Protein AF-A0A968XUX3-F1 (afdb_monomer_lite)

Foldseek 3Di:
DVVLVVQLVVQQCVQCVNVVDGHDPVSSCVRRVVVVCVFQVVVVVVVVVLCVQQVPDPLSVVLVVVLCPDPLNVVQVVVCVVVVGRDDDDVVSVVVSVVSSVVSSVVSVVPPD

Sequence (113 aa):
AAKSGRMCAEAIVELSAAATRAPLEKEMKKAYLKKWDKTYGATYTVLDILQKVFYTSDAAREAFVEMCDDIDVQKLTFDSYLYKTVVPANPLVQLKITAKTIGSLIRGNALAP

pLDDT: mean 88.76, std 7.36, range [55.31, 97.31]

Secondary structure (DSSP, 8-state):
-HHHHHHHHHHHHHHTTTTTSPPPHHHHIIIIIHHHHHHHHHHHHHHHHHHHHHTSSHHHHHHHHHHHT-HHHHHHHHHHHHHSS-----HHHHHHHHHHHHHHHHHHHHH--

Radius of gyration: 19.61 Å; chains: 1; bounding box: 40×30×54 Å

Structure (mmCIF, N/CA/C/O backbone):
data_AF-A0A968XUX3-F1
#
_entry.id   AF-A0A968XUX3-F1
#
loop_
_atom_site.group_PDB
_atom_site.id
_atom_site.type_symbol
_atom_site.label_atom_id
_atom_site.label_alt_id
_atom_site.label_comp_id
_atom_site.label_asym_id
_atom_site.label_entity_id
_atom_site.label_seq_id
_atom_site.pdbx_PDB_ins_code
_atom_site.Cartn_x
_atom_site.Cartn_y
_atom_site.Cartn_z
_atom_site.occupancy
_atom_site.B_iso_or_equiv
_atom_site.auth_seq_id
_atom_site.auth_comp_id
_atom_site.auth_asym_id
_atom_site.auth_atom_id
_atom_site.pdbx_PDB_model_num
ATOM 1 N N . ALA A 1 1 ? -12.592 1.791 0.215 1.00 80.06 1 ALA A N 1
ATOM 2 C CA . ALA A 1 1 ? -13.809 2.189 0.953 1.00 80.06 1 ALA A CA 1
ATOM 3 C C . ALA A 1 1 ? -14.396 1.039 1.779 1.00 80.06 1 ALA A C 1
ATOM 5 O O . ALA A 1 1 ? -14.266 1.080 2.992 1.00 80.06 1 ALA A O 1
ATOM 6 N N . ALA A 1 2 ? -14.949 -0.022 1.169 1.00 90.94 2 ALA A N 1
ATOM 7 C CA . ALA A 1 2 ? -15.670 -1.080 1.902 1.00 90.94 2 ALA A CA 1
ATOM 8 C C . ALA A 1 2 ? -14.873 -1.767 3.037 1.00 90.94 2 ALA A C 1
ATOM 10 O O . ALA A 1 2 ? -15.403 -1.949 4.130 1.00 90.94 2 ALA A O 1
ATOM 11 N N . LYS A 1 3 ? -13.590 -2.107 2.815 1.00 91.88 3 LYS A N 1
ATOM 12 C CA . LYS A 1 3 ? -12.735 -2.710 3.860 1.00 91.88 3 LYS A CA 1
ATOM 13 C C . LYS A 1 3 ? -12.503 -1.761 5.052 1.00 91.88 3 LYS A C 1
ATOM 15 O O . LYS A 1 3 ? -12.622 -2.191 6.191 1.00 91.88 3 LYS A O 1
ATOM 20 N N . SER A 1 4 ? -12.243 -0.475 4.789 1.00 94.38 4 SER A N 1
ATOM 21 C CA . SER A 1 4 ? -12.079 0.561 5.829 1.00 94.38 4 SER A CA 1
ATOM 22 C C . SER A 1 4 ? -13.359 0.738 6.641 1.00 94.38 4 SER A C 1
ATOM 24 O O . SER A 1 4 ? -13.303 0.703 7.866 1.00 94.38 4 SER A O 1
ATOM 26 N N . GLY A 1 5 ? -14.511 0.849 5.968 1.00 96.44 5 GLY A N 1
ATOM 27 C CA . GLY A 1 5 ? -15.806 0.992 6.635 1.00 96.44 5 GLY A CA 1
ATOM 28 C C . GLY A 1 5 ? -16.102 -0.173 7.579 1.00 96.44 5 GLY A C 1
ATOM 29 O O . GLY A 1 5 ? -16.480 0.054 8.725 1.00 96.44 5 GLY A O 1
ATOM 30 N N . ARG A 1 6 ? -15.840 -1.412 7.137 1.00 95.69 6 ARG A N 1
ATOM 31 C CA . ARG A 1 6 ? -15.979 -2.610 7.977 1.00 95.69 6 ARG A CA 1
ATOM 32 C C . ARG A 1 6 ? -15.075 -2.557 9.212 1.00 95.69 6 ARG A C 1
ATOM 34 O O . ARG A 1 6 ? -15.577 -2.695 10.318 1.00 95.69 6 ARG A O 1
ATOM 41 N N . MET A 1 7 ? -13.777 -2.304 9.035 1.00 96.25 7 MET A N 1
ATOM 42 C CA . MET A 1 7 ? -12.824 -2.239 10.154 1.00 96.25 7 MET A CA 1
ATOM 43 C C . MET A 1 7 ? -13.163 -1.128 11.153 1.00 96.25 7 MET A C 1
ATOM 45 O O . MET A 1 7 ? -12.987 -1.296 12.357 1.00 96.25 7 MET A O 1
ATOM 49 N N . CYS A 1 8 ? -13.642 0.014 10.657 1.00 96.88 8 CYS A N 1
ATOM 50 C CA . CYS A 1 8 ? -14.099 1.113 11.498 1.00 96.88 8 CYS A CA 1
ATOM 51 C C . CYS A 1 8 ? -15.325 0.696 12.324 1.00 96.88 8 CYS A C 1
ATOM 53 O O . CYS A 1 8 ? -15.332 0.881 13.538 1.00 96.88 8 CYS A O 1
ATOM 55 N N . ALA A 1 9 ? -16.324 0.072 11.690 1.00 95.62 9 ALA A N 1
ATOM 56 C CA . ALA A 1 9 ? -17.522 -0.416 12.370 1.00 95.62 9 ALA A CA 1
ATOM 57 C C . ALA A 1 9 ? -17.198 -1.486 13.428 1.00 95.62 9 ALA A C 1
ATOM 59 O O . ALA A 1 9 ? -17.692 -1.397 14.548 1.00 95.62 9 ALA A O 1
ATOM 60 N N . GLU A 1 10 ? -16.325 -2.446 13.110 1.00 95.12 10 GLU A N 1
ATOM 61 C CA . GLU A 1 10 ? -15.847 -3.461 14.060 1.00 95.12 10 GLU A CA 1
ATOM 62 C C . GLU A 1 10 ? -15.182 -2.816 15.287 1.00 95.12 10 GLU A C 1
ATOM 64 O O . GLU A 1 10 ? -15.511 -3.165 16.420 1.00 95.12 10 GLU A O 1
ATOM 69 N N . ALA A 1 11 ? -14.314 -1.818 15.080 1.00 96.06 11 ALA A N 1
ATOM 70 C CA . ALA A 1 11 ? -13.675 -1.088 16.174 1.00 96.06 11 ALA A CA 1
ATOM 71 C C . ALA A 1 11 ? -14.678 -0.281 17.019 1.00 96.06 11 ALA A C 1
ATOM 73 O O . ALA A 1 11 ? -14.534 -0.214 18.238 1.00 96.06 11 ALA A O 1
ATOM 74 N N . ILE A 1 12 ? -15.706 0.315 16.402 1.00 95.69 12 ILE A N 1
ATOM 75 C CA . ILE A 1 12 ? -16.773 1.021 17.130 1.00 95.69 12 ILE A CA 1
ATOM 76 C C . ILE A 1 12 ? -17.561 0.041 18.003 1.00 95.69 12 ILE A C 1
ATOM 78 O O . ILE A 1 12 ? -17.794 0.327 19.176 1.00 95.69 12 ILE A O 1
ATOM 82 N N . VAL A 1 13 ? -17.945 -1.117 17.460 1.00 94.25 13 VAL A N 1
ATOM 83 C CA . VAL A 1 13 ? -18.662 -2.155 18.216 1.00 94.25 13 VAL A CA 1
ATOM 84 C C . VAL A 1 13 ? -17.826 -2.616 19.411 1.00 94.25 13 VAL A C 1
ATOM 86 O O . VAL A 1 13 ? -18.339 -2.630 20.528 1.00 94.25 13 VAL A O 1
ATOM 89 N N . GLU A 1 14 ? -16.536 -2.897 19.200 1.00 92.81 14 GLU A N 1
ATOM 90 C CA . GLU A 1 14 ? -15.593 -3.307 20.251 1.00 92.81 14 GLU A CA 1
ATOM 91 C C . GLU A 1 14 ? -15.473 -2.253 21.369 1.00 92.81 14 GLU A C 1
ATOM 93 O O . GLU A 1 14 ? -15.525 -2.584 22.553 1.00 92.81 14 GLU A O 1
ATOM 98 N N . LEU A 1 15 ? -15.347 -0.972 21.011 1.00 95.56 15 LEU A N 1
ATOM 99 C CA . LEU A 1 15 ? -15.063 0.108 21.964 1.00 95.56 15 LEU A CA 1
ATOM 100 C C . LEU A 1 15 ? -16.305 0.706 22.637 1.00 95.56 15 LEU A C 1
ATOM 102 O O . LEU A 1 15 ? -16.196 1.269 23.726 1.00 95.56 15 LEU A O 1
ATOM 106 N N . SER A 1 16 ? -17.479 0.595 22.013 1.00 93.25 16 SER A N 1
ATOM 107 C CA . SER A 1 16 ? -18.727 1.185 22.524 1.00 93.25 16 SER A CA 1
ATOM 108 C C . SER A 1 16 ? -19.284 0.500 23.778 1.00 93.25 16 SER A C 1
ATOM 110 O O . SER A 1 16 ? -20.255 0.994 24.350 1.00 93.25 16 SER A O 1
ATOM 112 N N . ALA A 1 17 ? -18.687 -0.623 24.204 1.00 85.25 17 ALA A N 1
ATOM 113 C CA . ALA A 1 17 ? -19.106 -1.413 25.363 1.00 85.25 17 ALA A CA 1
ATOM 114 C C . ALA A 1 17 ? -20.622 -1.692 25.350 1.00 85.25 17 ALA A C 1
ATOM 116 O O . ALA A 1 17 ? -21.347 -1.277 26.252 1.00 85.25 17 ALA A O 1
ATOM 117 N N . ALA A 1 18 ? -21.098 -2.353 24.288 1.00 83.19 18 ALA A N 1
ATOM 118 C CA . ALA A 1 18 ? -22.520 -2.612 24.038 1.00 83.19 18 ALA A CA 1
ATOM 119 C C . ALA A 1 18 ? -23.374 -1.329 23.951 1.00 83.19 18 ALA A C 1
ATOM 121 O O . ALA A 1 18 ? -24.444 -1.241 24.546 1.00 83.19 18 ALA A O 1
ATOM 122 N N . ALA A 1 19 ? -22.894 -0.334 23.195 1.00 85.25 19 ALA A N 1
ATOM 123 C CA . ALA A 1 19 ? -23.567 0.951 22.972 1.00 85.25 19 ALA A CA 1
ATOM 124 C C . ALA A 1 19 ? -23.791 1.814 24.233 1.00 85.25 19 ALA A C 1
ATOM 126 O O . ALA A 1 19 ? -24.621 2.720 24.226 1.00 85.25 19 ALA A O 1
ATOM 127 N N . THR A 1 20 ? -23.028 1.585 25.303 1.00 91.88 20 THR A N 1
ATOM 128 C CA . THR A 1 20 ? -23.128 2.371 26.546 1.00 91.88 20 THR A CA 1
ATOM 129 C C . THR A 1 20 ? -22.363 3.693 26.483 1.00 91.88 20 THR A C 1
ATOM 131 O O . THR A 1 20 ? -22.655 4.611 27.248 1.00 91.88 20 THR A O 1
ATOM 134 N N . ARG A 1 21 ? -21.393 3.823 25.567 1.00 94.44 21 ARG A N 1
ATOM 135 C CA . ARG A 1 21 ? -20.650 5.071 25.341 1.00 94.44 21 ARG A CA 1
ATOM 136 C C . ARG A 1 21 ? -20.133 5.203 23.912 1.00 94.44 21 ARG A C 1
ATOM 138 O O . ARG A 1 21 ? -19.957 4.217 23.199 1.00 94.44 21 ARG A O 1
ATOM 145 N N . ALA A 1 22 ? -19.787 6.431 23.533 1.00 93.25 22 ALA A N 1
ATOM 146 C CA . ALA A 1 22 ? -19.022 6.689 22.320 1.00 93.25 22 ALA A CA 1
ATOM 147 C C . ALA A 1 22 ? -17.524 6.340 22.516 1.00 93.25 22 ALA A C 1
ATOM 149 O O . ALA A 1 22 ? -16.965 6.608 23.590 1.00 93.25 22 ALA A O 1
ATOM 150 N N . PRO A 1 23 ? -16.851 5.768 21.500 1.00 95.38 23 PRO A N 1
ATOM 151 C CA . PRO A 1 23 ? -15.399 5.603 21.502 1.00 95.38 23 PRO A CA 1
ATOM 152 C C . PRO A 1 23 ? -14.666 6.950 21.515 1.00 95.38 23 PRO A C 1
ATOM 154 O O . PRO A 1 23 ? -15.057 7.884 20.816 1.00 95.38 23 PRO A O 1
ATOM 157 N N . LEU A 1 24 ? -13.562 7.042 22.257 1.00 95.69 24 LEU A N 1
ATOM 158 C CA . LEU A 1 24 ? -12.695 8.219 22.234 1.00 95.69 24 LEU A CA 1
ATOM 159 C C . LEU A 1 24 ? -11.765 8.185 21.015 1.00 95.69 24 LEU A C 1
ATOM 161 O O . LEU A 1 24 ? -11.341 7.123 20.555 1.00 95.69 24 LEU A O 1
ATOM 165 N N . GLU A 1 25 ? -11.343 9.359 20.542 1.00 95.94 25 GLU A N 1
ATOM 166 C CA . GLU A 1 25 ? -10.436 9.484 19.391 1.00 95.94 25 GLU A CA 1
ATOM 167 C C . GLU A 1 25 ? -9.143 8.667 19.567 1.00 95.94 25 GLU A C 1
ATOM 169 O O . GLU A 1 25 ? -8.712 7.957 18.656 1.00 95.94 25 GLU A O 1
ATOM 174 N N . LYS A 1 26 ? -8.535 8.716 20.761 1.00 97.12 26 LYS A N 1
ATOM 175 C CA . LYS A 1 26 ? -7.309 7.963 21.077 1.00 97.12 26 LYS A CA 1
ATOM 176 C C . LYS A 1 26 ? -7.515 6.448 20.962 1.00 97.12 26 LYS A C 1
ATOM 178 O O . LYS A 1 26 ? -6.607 5.738 20.528 1.00 97.12 26 LYS A O 1
ATOM 183 N N . GLU A 1 27 ? -8.694 5.956 21.334 1.00 96.25 27 GLU A N 1
ATOM 184 C CA . GLU A 1 27 ? -9.046 4.540 21.224 1.00 96.25 27 GLU A CA 1
ATOM 185 C C . GLU A 1 27 ? -9.235 4.151 19.756 1.00 96.25 27 GLU A C 1
ATOM 187 O O . GLU A 1 27 ? -8.636 3.174 19.308 1.00 96.25 27 GLU A O 1
ATOM 192 N N . MET A 1 28 ? -9.948 4.970 18.976 1.00 97.31 28 MET A N 1
ATOM 193 C CA . MET A 1 28 ? -10.142 4.761 17.536 1.00 97.31 28 MET A CA 1
ATOM 194 C C . MET A 1 28 ? -8.823 4.783 16.756 1.00 97.31 28 MET A C 1
ATOM 196 O O . MET A 1 28 ? -8.593 3.930 15.896 1.00 97.31 28 MET A O 1
ATOM 200 N N . LYS A 1 29 ? -7.903 5.695 17.096 1.00 97.31 29 LYS A N 1
ATOM 201 C CA . LYS A 1 29 ? -6.548 5.729 16.520 1.00 97.31 29 LYS A CA 1
ATOM 202 C C . LYS A 1 29 ? -5.807 4.404 16.728 1.00 97.31 29 LYS A C 1
ATOM 204 O O . LYS A 1 29 ? -5.129 3.924 15.823 1.00 97.31 29 LYS A O 1
ATOM 209 N N . LYS A 1 30 ? -5.955 3.780 17.899 1.00 95.88 30 LYS A N 1
ATOM 210 C CA . LYS A 1 30 ? -5.285 2.516 18.238 1.00 95.88 30 LYS A CA 1
ATOM 211 C C . LYS A 1 30 ? -5.998 1.286 17.665 1.00 95.88 30 LYS A C 1
ATOM 213 O O . LYS A 1 30 ? -5.324 0.383 17.174 1.00 95.88 30 LYS A O 1
ATOM 218 N N . ALA A 1 31 ? -7.324 1.229 17.762 1.00 95.00 31 ALA A N 1
ATOM 219 C CA . ALA A 1 31 ? -8.120 0.056 17.406 1.00 95.00 31 ALA A CA 1
ATOM 220 C C . ALA A 1 31 ? -8.412 -0.034 15.903 1.00 95.00 31 ALA A C 1
ATOM 222 O O . ALA A 1 31 ? -8.402 -1.135 15.356 1.00 95.00 31 ALA A O 1
ATOM 223 N N . TYR A 1 32 ? -8.613 1.108 15.238 1.00 97.12 32 TYR A N 1
ATOM 224 C CA . TYR A 1 32 ? -8.904 1.190 13.809 1.00 97.12 32 TYR A CA 1
ATOM 225 C C . TYR A 1 32 ? -7.697 1.687 13.003 1.00 97.12 32 TYR A C 1
ATOM 227 O O . TYR A 1 32 ? -7.127 0.897 12.250 1.00 97.12 32 TYR A O 1
ATOM 235 N N . LEU A 1 33 ? -7.266 2.947 13.172 1.00 96.62 33 LEU A N 1
ATOM 236 C CA . LEU A 1 33 ? -6.275 3.554 12.262 1.00 96.62 33 LEU A CA 1
ATOM 237 C C . LEU A 1 33 ? -4.932 2.819 12.275 1.00 96.62 33 LEU A C 1
ATOM 239 O O . LEU A 1 33 ? -4.417 2.480 11.220 1.00 96.62 33 LEU A O 1
ATOM 243 N N . LYS A 1 34 ? -4.411 2.442 13.448 1.00 96.19 34 LYS A N 1
ATOM 244 C CA . LYS A 1 34 ? -3.162 1.669 13.529 1.00 96.19 34 LYS A CA 1
ATOM 245 C C . LYS A 1 34 ? -3.246 0.325 12.793 1.00 96.19 34 LYS A C 1
ATOM 247 O O . LYS A 1 34 ? -2.267 -0.093 12.178 1.00 96.19 34 LYS A O 1
ATOM 252 N N . LYS A 1 35 ? -4.385 -0.375 12.873 1.00 95.12 35 LYS A N 1
ATOM 253 C CA . LYS A 1 35 ? -4.591 -1.639 12.143 1.00 95.12 35 LYS A CA 1
ATOM 254 C C . LYS A 1 35 ? -4.710 -1.365 10.641 1.00 95.12 35 LYS A C 1
ATOM 256 O O . LYS A 1 35 ? -4.083 -2.062 9.854 1.00 95.12 35 LYS A O 1
ATOM 261 N N . TRP A 1 36 ? -5.459 -0.329 10.265 1.00 95.19 36 TRP A N 1
ATOM 262 C CA . TRP A 1 36 ? -5.615 0.115 8.882 1.00 95.19 36 TRP A CA 1
ATOM 263 C C . TRP A 1 36 ? -4.270 0.450 8.232 1.00 95.19 36 TRP A C 1
ATOM 265 O O . TRP A 1 36 ? -3.933 -0.135 7.206 1.00 95.19 36 TRP A O 1
ATOM 275 N N . ASP A 1 37 ? -3.469 1.308 8.860 1.00 94.69 37 ASP A N 1
ATOM 276 C CA . ASP A 1 37 ? -2.171 1.739 8.339 1.00 94.69 37 ASP A CA 1
ATOM 277 C C . ASP A 1 37 ? -1.190 0.571 8.249 1.00 94.69 37 ASP A C 1
ATOM 279 O O . ASP A 1 37 ? -0.474 0.437 7.258 1.00 94.69 37 ASP A O 1
ATOM 283 N N . LYS A 1 38 ? -1.202 -0.339 9.233 1.00 93.06 38 LYS A N 1
ATOM 284 C CA . LYS A 1 38 ? -0.38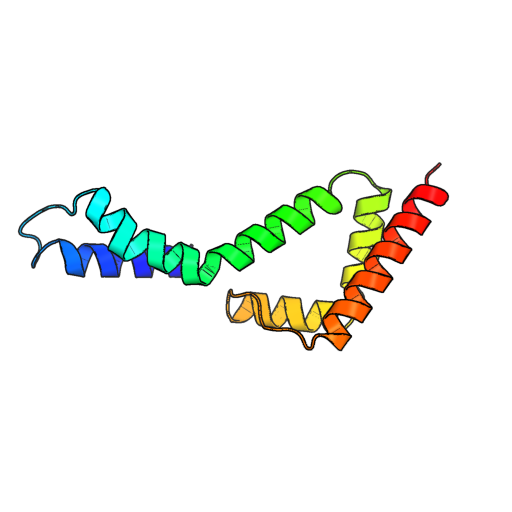2 -1.556 9.184 1.00 93.06 38 LYS A CA 1
ATOM 285 C C . LYS A 1 38 ? -0.740 -2.444 7.987 1.00 93.06 38 LYS A C 1
ATOM 287 O O . LYS A 1 38 ? 0.153 -3.048 7.403 1.00 93.06 38 LYS A O 1
ATOM 292 N N . THR A 1 39 ? -2.021 -2.560 7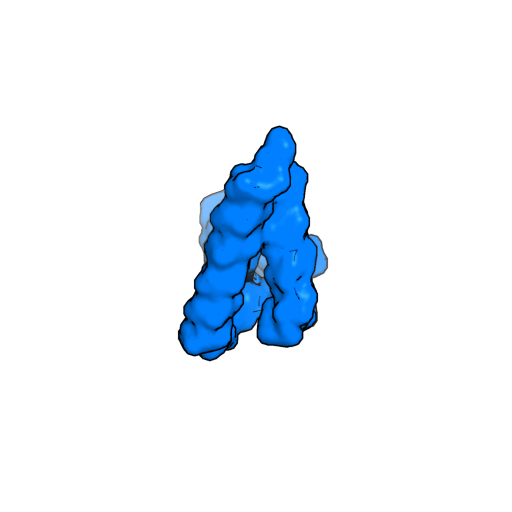.644 1.00 91.44 39 THR A N 1
ATOM 293 C CA . THR A 1 39 ? -2.477 -3.442 6.560 1.00 91.44 39 THR A CA 1
ATOM 294 C C . THR A 1 39 ? -2.381 -2.785 5.182 1.00 91.44 39 THR A C 1
ATOM 296 O O . THR A 1 39 ? -2.002 -3.444 4.218 1.00 91.44 39 THR A O 1
ATOM 299 N N . TYR A 1 40 ? -2.719 -1.499 5.070 1.00 92.06 40 TYR A N 1
ATOM 300 C CA . TYR A 1 40 ? -2.914 -0.826 3.782 1.00 92.06 40 TYR A CA 1
ATOM 301 C C . TYR A 1 40 ? -1.965 0.344 3.535 1.00 92.06 40 TYR A C 1
ATOM 303 O O . TYR A 1 40 ? -1.867 0.785 2.391 1.00 92.06 40 TYR A O 1
ATOM 311 N N . GLY A 1 41 ? -1.242 0.828 4.550 1.00 91.31 41 GLY A N 1
ATOM 312 C CA . GLY A 1 41 ? -0.364 1.996 4.439 1.00 91.31 41 GLY A CA 1
ATOM 313 C C . GLY A 1 41 ? 0.643 1.862 3.299 1.00 91.31 41 GLY A C 1
ATOM 314 O O . GLY A 1 41 ? 0.725 2.747 2.455 1.00 91.31 41 GLY A O 1
ATOM 315 N N . ALA A 1 42 ? 1.295 0.701 3.181 1.00 90.69 42 ALA A N 1
ATOM 316 C CA . ALA A 1 42 ? 2.224 0.420 2.085 1.00 90.69 42 ALA A CA 1
ATOM 317 C C . ALA A 1 42 ? 1.576 0.544 0.693 1.00 90.69 42 ALA A C 1
ATOM 319 O O . ALA A 1 42 ? 2.202 1.046 -0.234 1.00 90.69 42 ALA A O 1
ATOM 320 N N . THR A 1 43 ? 0.308 0.144 0.549 1.00 89.00 43 THR A N 1
ATOM 321 C CA . THR A 1 43 ? -0.422 0.256 -0.726 1.00 89.00 43 THR A CA 1
ATOM 322 C C . THR A 1 43 ? -0.587 1.718 -1.121 1.00 89.00 43 THR A C 1
ATOM 324 O O . THR A 1 43 ? -0.304 2.085 -2.257 1.00 89.00 43 THR A O 1
ATOM 327 N N . TYR A 1 44 ? -0.988 2.572 -0.177 1.00 90.12 44 TYR A N 1
ATOM 328 C CA . TYR A 1 44 ? -1.139 4.003 -0.437 1.00 90.12 44 TYR A CA 1
ATOM 329 C C . TYR A 1 44 ? 0.203 4.704 -0.661 1.00 90.12 44 TYR A C 1
ATOM 331 O O . TYR A 1 44 ? 0.288 5.557 -1.538 1.00 90.12 44 TYR A O 1
ATOM 339 N N . THR A 1 45 ? 1.259 4.310 0.055 1.00 91.19 45 THR A N 1
ATOM 340 C CA . THR A 1 45 ? 2.615 4.824 -0.186 1.00 91.19 45 THR A CA 1
ATOM 341 C C . THR A 1 45 ? 3.099 4.499 -1.598 1.00 91.19 45 THR A C 1
ATOM 343 O O . THR A 1 45 ? 3.637 5.374 -2.267 1.00 91.19 45 THR A O 1
ATOM 346 N N . VAL A 1 46 ? 2.880 3.273 -2.085 1.00 88.19 46 VAL A N 1
ATOM 347 C CA . VAL A 1 46 ? 3.240 2.903 -3.463 1.00 88.19 46 VAL A CA 1
ATOM 348 C C . VAL A 1 46 ? 2.475 3.753 -4.477 1.00 88.19 46 VAL A C 1
ATOM 350 O O . VAL A 1 46 ? 3.088 4.286 -5.395 1.00 88.19 46 VAL A O 1
ATOM 353 N N . LEU A 1 47 ? 1.161 3.928 -4.305 1.00 90.56 47 LEU A N 1
ATOM 354 C CA . LEU A 1 47 ? 0.357 4.758 -5.210 1.00 90.56 47 LEU A CA 1
ATOM 355 C C . LEU A 1 47 ? 0.831 6.219 -5.237 1.00 90.56 47 LEU A C 1
ATOM 357 O O . LEU A 1 47 ? 0.914 6.807 -6.311 1.00 90.56 47 LEU A O 1
ATOM 361 N N . ASP A 1 48 ? 1.184 6.782 -4.081 1.00 93.06 48 ASP A N 1
ATOM 362 C CA .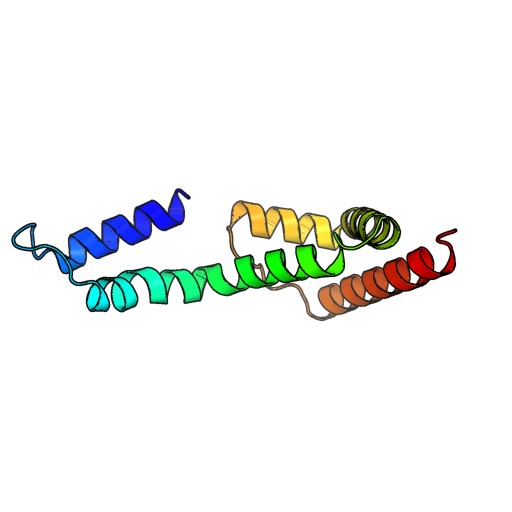 ASP A 1 48 ? 1.729 8.140 -3.975 1.00 93.06 48 ASP A CA 1
ATOM 363 C C . ASP A 1 48 ? 3.088 8.271 -4.688 1.00 93.06 48 ASP A C 1
ATOM 365 O O . ASP A 1 48 ? 3.317 9.232 -5.422 1.00 93.06 48 ASP A O 1
ATOM 369 N N . ILE A 1 49 ? 3.972 7.275 -4.556 1.00 91.19 49 ILE A N 1
ATOM 370 C CA . ILE A 1 49 ? 5.247 7.238 -5.291 1.00 91.19 49 ILE A CA 1
ATOM 371 C C . ILE A 1 49 ? 5.000 7.173 -6.801 1.00 91.19 49 ILE A C 1
ATOM 373 O O . ILE A 1 49 ? 5.594 7.953 -7.544 1.00 91.19 49 ILE A O 1
ATOM 377 N N . LEU A 1 50 ? 4.113 6.283 -7.260 1.00 90.88 50 LEU A N 1
ATOM 378 C CA . LEU A 1 50 ? 3.771 6.175 -8.681 1.00 90.88 50 LEU A CA 1
ATOM 379 C C . LEU A 1 50 ? 3.252 7.511 -9.222 1.00 90.88 50 LEU A C 1
ATOM 381 O O . LEU A 1 50 ? 3.679 7.944 -10.289 1.00 90.88 50 LEU A O 1
ATOM 385 N N . GLN A 1 51 ? 2.391 8.198 -8.466 1.00 92.56 51 GLN A N 1
ATOM 386 C CA . GLN A 1 51 ? 1.901 9.522 -8.842 1.00 92.56 51 GLN A CA 1
ATOM 387 C C . GLN A 1 51 ? 3.035 10.545 -8.958 1.00 92.56 51 GLN A C 1
ATOM 389 O O . GLN A 1 51 ? 3.165 11.207 -9.986 1.00 92.56 51 GLN A O 1
ATOM 394 N N . LYS A 1 52 ? 3.891 10.636 -7.937 1.00 92.94 52 LYS A N 1
ATOM 395 C CA . LYS A 1 52 ? 5.010 11.589 -7.895 1.00 92.94 52 LYS A CA 1
ATOM 396 C C . LYS A 1 52 ? 6.069 11.349 -8.963 1.00 92.94 52 LYS A C 1
ATOM 398 O O . LYS A 1 52 ? 6.732 12.299 -9.355 1.00 92.94 52 LYS A O 1
ATOM 403 N N . VAL A 1 53 ? 6.257 10.110 -9.408 1.00 88.06 53 VAL A N 1
ATOM 404 C CA . VAL A 1 53 ? 7.225 9.787 -10.463 1.00 88.06 53 VAL A CA 1
ATOM 405 C C . VAL A 1 53 ? 6.608 10.029 -11.835 1.00 88.06 53 VAL A C 1
ATOM 407 O O . VAL A 1 53 ? 7.152 10.788 -12.633 1.00 88.06 53 VAL A O 1
ATOM 410 N N . PHE A 1 54 ? 5.459 9.413 -12.106 1.00 92.56 54 PHE A N 1
ATOM 411 C CA . PHE A 1 54 ? 4.969 9.255 -13.471 1.00 92.56 54 PHE A CA 1
ATOM 412 C C . PHE A 1 54 ? 4.019 10.353 -13.953 1.00 92.56 54 PHE A C 1
ATOM 414 O O . PHE A 1 54 ? 3.843 10.511 -15.155 1.00 92.56 54 PHE A O 1
ATOM 421 N N . TYR A 1 55 ? 3.420 11.146 -13.059 1.00 92.56 55 TYR A N 1
ATOM 422 C CA . TYR A 1 55 ? 2.466 12.196 -13.450 1.00 92.56 55 TYR A CA 1
ATOM 423 C C . TYR A 1 55 ? 3.098 13.593 -13.561 1.00 92.56 55 TYR A C 1
ATOM 425 O O . TYR A 1 55 ? 2.378 14.592 -13.577 1.00 92.56 55 TYR A O 1
ATOM 433 N N . THR A 1 56 ? 4.427 13.669 -13.669 1.00 92.38 56 THR A N 1
ATOM 434 C CA . THR A 1 56 ? 5.205 14.921 -13.662 1.00 92.38 56 THR A CA 1
ATOM 435 C C . THR A 1 56 ? 5.434 15.533 -15.045 1.00 92.38 56 THR A C 1
ATOM 437 O O . THR A 1 56 ? 5.511 16.753 -15.156 1.00 92.38 56 THR A O 1
ATOM 440 N N . SER A 1 57 ? 5.512 14.719 -16.097 1.00 92.00 57 SER A N 1
ATOM 441 C CA . SER A 1 57 ? 5.712 15.148 -17.487 1.00 92.00 57 SER A CA 1
ATOM 442 C C . SER A 1 57 ? 5.121 14.125 -18.458 1.00 92.00 57 SER A C 1
ATOM 444 O O . SER A 1 57 ? 4.803 13.004 -18.058 1.00 92.00 57 SER A O 1
ATOM 446 N N . ASP A 1 58 ? 4.994 14.479 -19.738 1.00 93.19 58 ASP A N 1
ATOM 447 C CA . ASP A 1 58 ? 4.516 13.536 -20.758 1.00 93.19 58 ASP A CA 1
ATOM 448 C C . ASP A 1 58 ? 5.497 12.376 -20.960 1.00 93.19 58 ASP A C 1
ATOM 450 O O . ASP A 1 58 ? 5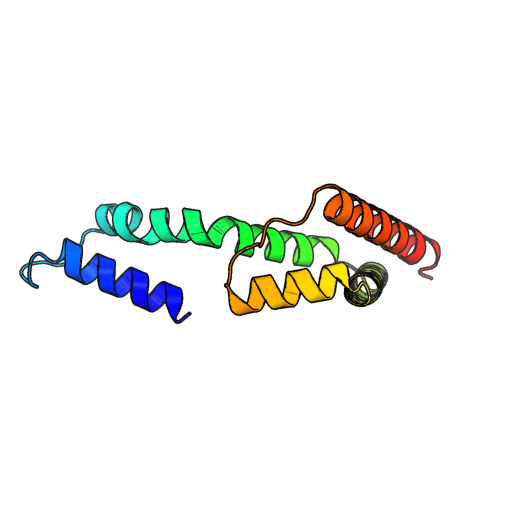.079 11.224 -20.989 1.00 93.19 58 ASP A O 1
ATOM 454 N N . ALA A 1 59 ? 6.808 12.642 -20.942 1.00 89.94 59 ALA A N 1
ATOM 455 C CA . ALA A 1 59 ? 7.833 11.596 -20.958 1.00 89.94 59 ALA A CA 1
ATOM 456 C C . ALA A 1 59 ? 7.683 10.600 -19.794 1.00 89.94 59 ALA A C 1
ATOM 458 O O . ALA A 1 59 ? 7.836 9.391 -19.977 1.00 89.94 59 ALA A O 1
ATOM 459 N N . ALA A 1 60 ? 7.353 11.092 -18.595 1.00 89.69 60 ALA A N 1
ATOM 460 C CA . ALA A 1 60 ? 7.108 10.234 -17.444 1.00 89.69 60 ALA A CA 1
ATOM 461 C C . ALA A 1 60 ? 5.810 9.421 -17.604 1.00 89.69 60 ALA A C 1
ATOM 463 O O . ALA A 1 60 ? 5.781 8.241 -17.257 1.00 89.69 60 ALA A O 1
ATOM 464 N N . ARG A 1 61 ? 4.758 10.001 -18.189 1.00 94.06 61 ARG A N 1
ATOM 465 C CA . ARG A 1 61 ? 3.503 9.284 -18.472 1.00 94.06 61 ARG A CA 1
ATOM 466 C C . ARG A 1 61 ? 3.694 8.184 -19.515 1.00 94.06 61 ARG A C 1
ATOM 468 O O . ARG A 1 61 ? 3.193 7.084 -19.312 1.00 94.06 61 ARG A O 1
ATOM 475 N N . GLU A 1 62 ? 4.471 8.424 -20.564 1.00 91.56 62 GLU A N 1
ATOM 476 C CA . GLU A 1 62 ? 4.798 7.390 -21.557 1.00 91.56 62 GLU A CA 1
ATOM 477 C C . GLU A 1 62 ? 5.636 6.257 -20.945 1.00 91.56 62 GLU A C 1
ATOM 479 O O . GLU A 1 62 ? 5.366 5.078 -21.177 1.00 91.56 62 GLU A O 1
ATOM 484 N N . ALA A 1 63 ? 6.588 6.580 -20.061 1.00 90.06 63 ALA A N 1
ATOM 485 C CA . ALA A 1 63 ? 7.330 5.564 -19.311 1.00 90.06 63 ALA A CA 1
ATOM 486 C C . ALA A 1 63 ? 6.423 4.720 -18.392 1.00 90.06 63 ALA A C 1
ATOM 488 O O . ALA A 1 63 ? 6.693 3.539 -18.167 1.00 90.06 63 ALA A O 1
ATOM 489 N N . PHE A 1 64 ? 5.340 5.302 -17.868 1.00 92.50 64 PHE A N 1
ATOM 490 C CA . PHE A 1 64 ? 4.331 4.562 -17.112 1.00 92.50 64 PHE A CA 1
ATOM 491 C C . PHE A 1 64 ? 3.548 3.592 -17.995 1.00 92.50 64 PHE A C 1
ATOM 493 O O . PHE A 1 64 ? 3.355 2.443 -17.602 1.00 92.50 64 PHE A O 1
ATOM 500 N N . VAL A 1 65 ? 3.147 4.022 -19.195 1.00 92.56 65 VAL A N 1
ATOM 501 C CA . VAL A 1 65 ? 2.468 3.157 -20.172 1.00 92.56 65 VAL A CA 1
ATOM 502 C C . VAL A 1 65 ? 3.362 1.976 -20.559 1.00 92.56 65 VAL A C 1
ATOM 504 O O . VAL A 1 65 ? 2.905 0.836 -20.514 1.00 92.56 65 VAL A O 1
ATOM 507 N N . GLU A 1 66 ? 4.648 2.217 -20.841 1.00 91.31 66 GLU A N 1
ATOM 508 C CA . GLU A 1 66 ? 5.615 1.151 -21.150 1.00 91.31 66 GLU A CA 1
ATOM 509 C C . GLU A 1 66 ? 5.781 0.171 -19.976 1.00 91.31 66 GLU A C 1
ATOM 511 O O . GLU A 1 66 ? 5.822 -1.043 -20.171 1.00 91.31 66 GLU A O 1
ATOM 516 N N . MET A 1 67 ? 5.817 0.669 -18.735 1.00 90.94 67 MET A N 1
ATOM 517 C CA . MET A 1 67 ? 5.855 -0.186 -17.545 1.00 90.94 67 MET A CA 1
ATOM 518 C C . MET A 1 67 ? 4.590 -1.054 -17.421 1.00 90.94 67 MET A C 1
ATOM 520 O O . MET A 1 67 ? 4.689 -2.222 -17.048 1.00 90.94 67 MET A O 1
ATOM 524 N N . CYS A 1 68 ? 3.409 -0.512 -17.727 1.00 92.19 68 CYS A N 1
ATOM 525 C CA . CYS A 1 68 ? 2.142 -1.246 -17.671 1.00 92.19 68 CYS A CA 1
ATOM 526 C C . CYS A 1 68 ? 2.028 -2.377 -18.710 1.00 92.19 68 CYS A C 1
ATOM 528 O O . CYS A 1 68 ? 1.221 -3.290 -18.520 1.00 92.19 68 CYS A O 1
ATOM 530 N N . ASP A 1 69 ? 2.834 -2.355 -19.773 1.00 92.50 69 ASP A N 1
ATOM 531 C CA . ASP A 1 69 ? 2.886 -3.431 -20.770 1.00 92.50 69 ASP A CA 1
ATOM 532 C C . ASP A 1 69 ? 3.663 -4.673 -20.275 1.00 92.50 69 ASP A C 1
ATOM 534 O O . ASP A 1 69 ? 3.547 -5.765 -20.830 1.00 92.50 69 ASP A O 1
ATOM 538 N N . ASP A 1 70 ? 4.424 -4.567 -19.177 1.00 91.94 70 ASP A N 1
ATOM 539 C CA . ASP A 1 70 ? 5.137 -5.715 -18.613 1.00 91.94 70 ASP A CA 1
ATOM 540 C C . ASP A 1 70 ? 4.173 -6.696 -17.908 1.00 91.94 70 ASP A C 1
ATOM 542 O O . ASP A 1 70 ? 3.450 -6.346 -16.973 1.00 91.94 70 ASP A O 1
ATOM 546 N N . ILE A 1 71 ? 4.195 -7.968 -18.321 1.00 91.06 71 ILE A N 1
ATOM 547 C CA . ILE A 1 71 ? 3.326 -9.026 -17.775 1.00 91.06 71 ILE A CA 1
ATOM 548 C C . ILE A 1 71 ? 3.481 -9.229 -16.261 1.00 91.06 71 ILE A C 1
ATOM 550 O O . ILE A 1 71 ? 2.524 -9.611 -15.585 1.00 91.06 71 ILE A O 1
ATOM 554 N N . ASP A 1 72 ? 4.673 -8.988 -15.712 1.00 90.06 72 ASP A N 1
ATOM 555 C CA . ASP A 1 72 ? 4.913 -9.102 -14.279 1.00 90.06 72 ASP A CA 1
ATOM 556 C C . ASP A 1 72 ? 4.253 -7.931 -13.535 1.00 90.06 72 ASP A C 1
ATOM 558 O O . ASP A 1 72 ? 3.651 -8.134 -12.478 1.00 90.06 72 ASP A O 1
ATOM 562 N N . VAL A 1 73 ? 4.276 -6.727 -14.121 1.00 90.00 73 VAL A N 1
ATOM 563 C CA . VAL A 1 73 ? 3.540 -5.558 -13.609 1.00 90.00 73 VAL A CA 1
ATOM 564 C C . VAL A 1 73 ? 2.041 -5.826 -13.645 1.00 90.00 73 VAL A C 1
ATOM 566 O O . VAL A 1 73 ? 1.377 -5.647 -12.629 1.00 90.00 73 VAL A O 1
ATOM 569 N N . GLN A 1 74 ? 1.512 -6.332 -14.761 1.00 92.25 74 GLN A N 1
ATOM 570 C CA . GLN A 1 74 ? 0.086 -6.649 -14.894 1.00 92.25 74 GLN A CA 1
ATOM 571 C C . GLN A 1 74 ? -0.376 -7.644 -13.825 1.00 92.25 74 GLN A C 1
ATOM 573 O O . GLN A 1 74 ? -1.374 -7.396 -13.147 1.00 92.25 74 GLN A O 1
ATOM 578 N N . LYS A 1 75 ? 0.372 -8.736 -13.610 1.00 90.81 75 LYS A N 1
ATOM 579 C CA . LYS A 1 75 ? 0.080 -9.716 -12.549 1.00 90.81 75 LYS A CA 1
ATOM 580 C C . LYS A 1 75 ? 0.068 -9.068 -11.168 1.00 90.81 75 LYS A C 1
ATOM 582 O O . LYS A 1 75 ? -0.917 -9.201 -10.447 1.00 90.81 75 LYS A O 1
ATOM 587 N N . LEU A 1 76 ? 1.113 -8.308 -10.827 1.00 88.94 76 LEU A N 1
ATOM 588 C CA . LEU A 1 76 ? 1.194 -7.609 -9.542 1.00 88.94 76 LEU A CA 1
ATOM 589 C C . LEU A 1 76 ? 0.046 -6.615 -9.355 1.00 88.94 76 LEU A C 1
ATOM 591 O O . LEU A 1 76 ? -0.490 -6.501 -8.251 1.00 88.94 76 LEU A O 1
ATOM 595 N N . THR A 1 77 ? -0.362 -5.914 -10.414 1.00 89.75 77 THR A N 1
ATOM 596 C CA . THR A 1 77 ? -1.510 -5.005 -10.395 1.00 89.75 77 THR A CA 1
ATOM 597 C C . THR A 1 77 ? -2.810 -5.759 -10.143 1.00 89.75 77 THR A C 1
ATOM 599 O O . THR A 1 77 ? -3.576 -5.343 -9.272 1.00 89.75 77 THR A O 1
ATOM 602 N N . PHE A 1 78 ? -3.063 -6.864 -10.849 1.00 91.12 78 PHE A N 1
ATOM 603 C CA . PHE A 1 78 ? -4.267 -7.674 -10.647 1.00 91.12 78 PHE A CA 1
ATOM 604 C C . PHE A 1 78 ? -4.318 -8.280 -9.244 1.00 91.12 78 PHE A C 1
ATOM 606 O O . PHE A 1 78 ? -5.333 -8.138 -8.559 1.00 91.12 78 PHE A O 1
ATOM 613 N N . ASP A 1 79 ? -3.220 -8.862 -8.772 1.00 89.94 79 ASP A N 1
ATOM 614 C CA . ASP A 1 79 ? -3.136 -9.430 -7.427 1.00 89.94 79 ASP A CA 1
ATOM 615 C C . ASP A 1 79 ? -3.349 -8.344 -6.363 1.00 89.94 79 ASP A C 1
ATOM 617 O O . ASP A 1 79 ? -4.190 -8.477 -5.467 1.00 89.94 79 ASP A O 1
ATOM 621 N N . SER A 1 80 ? -2.671 -7.203 -6.507 1.00 88.19 80 SER A N 1
ATOM 622 C CA . SER A 1 80 ? -2.840 -6.069 -5.594 1.00 88.19 80 SER A CA 1
ATOM 623 C C . SER A 1 80 ? -4.258 -5.499 -5.646 1.00 88.19 80 SER A C 1
ATOM 625 O O . SER A 1 80 ? -4.797 -5.074 -4.622 1.00 88.19 80 SER A O 1
ATOM 627 N N . TYR A 1 81 ? -4.914 -5.524 -6.808 1.00 87.12 81 TYR A N 1
ATOM 628 C CA . TYR A 1 81 ? -6.304 -5.110 -6.951 1.00 87.12 81 TYR A CA 1
ATOM 629 C C . TYR A 1 81 ? -7.271 -6.078 -6.264 1.00 87.12 81 TYR A C 1
ATOM 631 O O . TYR A 1 81 ? -8.191 -5.615 -5.585 1.00 87.12 81 TYR A O 1
ATOM 639 N N . LEU A 1 82 ? -7.096 -7.390 -6.413 1.00 87.62 82 LEU A N 1
ATOM 640 C CA . LEU A 1 82 ? -7.990 -8.390 -5.826 1.00 87.62 82 LEU A CA 1
ATOM 641 C C . LEU A 1 82 ? -7.836 -8.444 -4.304 1.00 87.62 82 LEU A C 1
ATOM 643 O O . LEU A 1 82 ? -8.818 -8.350 -3.561 1.00 87.62 82 LEU A O 1
ATOM 647 N N . TYR A 1 83 ? -6.597 -8.497 -3.822 1.00 83.56 83 TYR A N 1
ATOM 648 C CA . TYR A 1 83 ? -6.313 -8.620 -2.394 1.00 83.56 83 TYR A CA 1
ATOM 649 C C . TYR A 1 83 ? -6.302 -7.268 -1.667 1.00 83.56 83 TYR A C 1
ATOM 651 O O . TYR A 1 83 ? -6.503 -7.214 -0.449 1.00 83.56 83 TYR A O 1
ATOM 659 N N . LYS A 1 84 ? -6.235 -6.153 -2.408 1.00 84.56 84 LYS A N 1
ATOM 660 C CA . LYS A 1 84 ? -6.161 -4.770 -1.891 1.00 84.56 84 LYS A CA 1
ATOM 661 C C . LYS A 1 84 ? -4.937 -4.526 -1.006 1.00 84.56 84 LYS A C 1
ATOM 663 O O . LYS A 1 84 ? -4.994 -3.681 -0.123 1.00 84.56 84 LYS A O 1
ATOM 668 N N . THR A 1 85 ? -3.865 -5.272 -1.221 1.00 81.00 85 THR A N 1
ATOM 669 C CA . THR A 1 85 ? -2.591 -5.149 -0.508 1.00 81.00 85 THR A CA 1
ATOM 670 C C . THR A 1 85 ? -1.466 -5.259 -1.516 1.00 81.00 85 THR A C 1
ATOM 672 O O . THR A 1 85 ? -1.625 -5.967 -2.507 1.00 81.00 85 THR A O 1
ATOM 675 N N . VAL A 1 86 ? -0.325 -4.627 -1.252 1.00 77.75 86 VAL A N 1
ATOM 676 C CA . VAL A 1 86 ? 0.885 -4.874 -2.046 1.00 77.75 86 VAL A CA 1
ATOM 677 C C . VAL A 1 86 ? 1.265 -6.341 -1.887 1.00 77.75 86 VAL A C 1
ATOM 679 O O . VAL A 1 86 ? 1.569 -6.791 -0.780 1.00 77.75 86 VAL A O 1
ATOM 682 N N . VAL A 1 87 ? 1.197 -7.093 -2.982 1.00 74.94 87 VAL A N 1
ATOM 683 C CA . VAL A 1 87 ? 1.617 -8.493 -2.986 1.00 74.94 87 VAL A CA 1
ATOM 684 C C . VAL A 1 87 ? 3.141 -8.542 -3.083 1.00 74.94 87 VAL A C 1
ATOM 686 O O . VAL A 1 87 ? 3.708 -7.825 -3.911 1.00 74.94 87 VAL A O 1
ATOM 689 N N . PRO A 1 88 ? 3.828 -9.336 -2.238 1.00 69.38 88 PRO A N 1
ATOM 690 C CA . PRO A 1 88 ? 5.276 -9.451 -2.309 1.00 69.38 88 PRO A CA 1
ATOM 691 C C . PRO A 1 88 ? 5.687 -9.986 -3.682 1.00 69.38 88 PRO A C 1
ATOM 693 O O . PRO A 1 88 ? 5.403 -11.134 -4.022 1.00 69.38 88 PRO A O 1
ATOM 696 N N . ALA A 1 89 ? 6.355 -9.152 -4.473 1.00 71.06 89 ALA A N 1
ATOM 697 C CA . ALA A 1 89 ? 6.977 -9.593 -5.708 1.00 71.06 89 ALA A CA 1
ATOM 698 C C . ALA A 1 89 ? 8.280 -10.337 -5.392 1.00 71.06 89 ALA A C 1
ATOM 700 O O . ALA A 1 89 ? 8.989 -10.013 -4.436 1.00 71.06 89 ALA A O 1
ATOM 701 N N . ASN A 1 90 ? 8.638 -11.308 -6.233 1.00 79.06 90 ASN A N 1
ATOM 702 C CA . ASN A 1 90 ? 9.979 -11.884 -6.212 1.00 79.06 90 ASN A CA 1
ATOM 703 C C . ASN A 1 90 ? 11.017 -10.746 -6.392 1.00 79.06 90 ASN A C 1
ATOM 705 O O . ASN A 1 90 ? 10.868 -9.958 -7.330 1.00 79.06 90 ASN A O 1
ATOM 709 N N . PRO A 1 91 ? 12.071 -10.648 -5.557 1.00 79.31 91 PRO A N 1
ATOM 710 C CA . PRO A 1 91 ? 13.075 -9.585 -5.658 1.00 79.31 91 PRO A CA 1
ATOM 711 C C . PRO A 1 91 ? 13.685 -9.415 -7.057 1.00 79.31 91 PRO A C 1
ATOM 713 O O . PRO A 1 91 ? 13.950 -8.291 -7.480 1.00 79.31 91 PRO A O 1
ATOM 716 N N . LEU A 1 92 ? 13.857 -10.509 -7.807 1.00 79.75 92 LEU A N 1
ATOM 717 C CA . LEU A 1 92 ? 14.362 -10.471 -9.184 1.00 79.75 92 LEU A CA 1
ATOM 718 C C . LEU A 1 92 ? 13.364 -9.821 -10.149 1.00 79.75 92 LEU A C 1
ATOM 720 O O . LEU A 1 92 ? 13.758 -9.060 -11.031 1.00 79.75 92 LEU A O 1
ATOM 724 N N . VAL A 1 93 ? 12.071 -10.087 -9.957 1.00 79.56 93 VAL A N 1
ATOM 725 C CA . VAL A 1 93 ? 10.990 -9.456 -10.724 1.00 79.56 93 VAL A CA 1
ATOM 726 C C . VAL A 1 93 ? 10.939 -7.962 -10.408 1.00 79.56 93 VAL A C 1
ATOM 728 O O . VAL A 1 93 ? 10.909 -7.143 -11.323 1.00 79.56 93 VAL A O 1
ATOM 731 N N . GLN A 1 94 ? 11.039 -7.589 -9.129 1.00 80.94 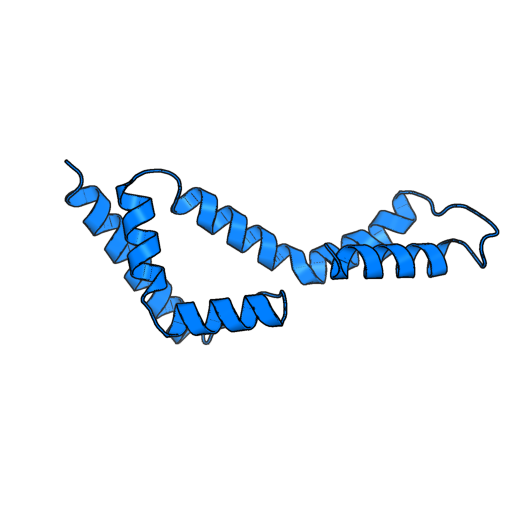94 GLN A N 1
ATOM 732 C CA . GLN A 1 94 ? 11.064 -6.186 -8.712 1.00 80.94 94 GLN A CA 1
ATOM 733 C C . GLN A 1 94 ? 12.262 -5.428 -9.305 1.00 80.94 94 GLN A C 1
ATOM 735 O O . GLN A 1 94 ? 12.102 -4.302 -9.778 1.00 80.94 94 GLN A O 1
ATOM 740 N N . LEU A 1 95 ? 13.450 -6.043 -9.324 1.00 82.69 95 LEU A N 1
ATOM 741 C CA . LEU A 1 95 ? 14.648 -5.450 -9.920 1.00 82.69 95 LEU A CA 1
ATOM 742 C C . LEU A 1 95 ? 14.493 -5.264 -11.435 1.00 82.69 95 LEU A C 1
ATOM 744 O O . LEU A 1 95 ? 14.801 -4.190 -11.949 1.00 82.69 95 LEU A O 1
ATOM 748 N N . LYS A 1 96 ? 13.971 -6.278 -12.139 1.00 84.75 96 LYS A N 1
ATOM 749 C CA . LYS A 1 96 ? 13.701 -6.222 -13.583 1.00 84.75 96 LYS A CA 1
ATOM 750 C C . LYS A 1 96 ? 12.735 -5.087 -13.928 1.00 84.75 96 LYS A C 1
ATOM 752 O O . LYS A 1 96 ? 13.037 -4.295 -14.818 1.00 84.75 96 LYS A O 1
ATOM 757 N N . ILE A 1 97 ? 11.605 -4.998 -13.222 1.00 84.06 97 ILE A N 1
ATOM 758 C CA . ILE A 1 97 ? 10.606 -3.939 -13.426 1.00 84.06 97 ILE A CA 1
ATOM 759 C C . ILE A 1 97 ? 11.248 -2.570 -13.179 1.00 84.06 97 ILE A C 1
ATOM 761 O O . ILE A 1 97 ? 11.181 -1.697 -14.037 1.00 84.06 97 ILE A O 1
ATOM 765 N N . THR A 1 98 ? 11.957 -2.408 -12.058 1.00 82.94 98 THR A N 1
ATOM 766 C CA . THR A 1 98 ? 12.601 -1.135 -11.691 1.00 82.94 98 THR A CA 1
ATOM 767 C C . THR A 1 98 ? 13.635 -0.694 -12.732 1.00 82.94 98 THR A C 1
ATOM 769 O O . THR A 1 98 ? 13.650 0.469 -13.130 1.00 82.94 98 THR A O 1
ATOM 772 N N . ALA A 1 99 ? 14.478 -1.611 -13.217 1.00 82.31 99 ALA A N 1
ATOM 773 C CA . ALA A 1 99 ? 15.478 -1.308 -14.239 1.00 82.31 99 ALA A CA 1
ATOM 774 C C . ALA A 1 99 ? 14.837 -0.880 -15.569 1.00 82.31 99 ALA A C 1
ATOM 776 O O . ALA A 1 99 ? 15.279 0.102 -16.168 1.00 82.31 99 ALA A O 1
ATOM 777 N N . LYS A 1 100 ? 13.774 -1.571 -16.008 1.00 83.62 100 LYS A N 1
ATOM 778 C CA . LYS A 1 100 ? 13.009 -1.188 -17.204 1.00 83.62 100 LYS A CA 1
ATOM 779 C C . LYS A 1 100 ? 12.401 0.203 -17.056 1.00 83.62 100 LYS A C 1
ATOM 781 O O . LYS A 1 100 ? 12.629 1.044 -17.915 1.00 83.62 100 LYS A O 1
ATOM 786 N N . THR A 1 101 ? 11.729 0.467 -15.936 1.00 83.62 101 THR A N 1
ATOM 787 C CA . THR A 1 101 ? 11.144 1.776 -15.623 1.00 83.62 101 THR A CA 1
ATOM 788 C C . THR A 1 101 ? 12.176 2.903 -15.679 1.00 83.62 101 THR A C 1
ATOM 790 O O . THR A 1 101 ? 11.922 3.938 -16.292 1.00 83.62 101 THR A O 1
ATOM 793 N N . ILE A 1 102 ? 13.350 2.720 -15.064 1.00 84.44 102 ILE A N 1
ATOM 794 C CA . ILE A 1 102 ? 14.422 3.726 -15.096 1.00 84.44 102 ILE A CA 1
ATOM 795 C C . ILE A 1 102 ? 14.899 3.952 -16.535 1.00 84.44 102 ILE A C 1
ATOM 797 O O . ILE A 1 102 ? 15.059 5.098 -16.954 1.00 84.44 102 ILE A O 1
ATOM 801 N N . GLY A 1 103 ? 15.084 2.877 -17.307 1.00 85.31 103 GLY A N 1
ATOM 802 C CA . GLY A 1 103 ? 15.453 2.961 -18.720 1.00 85.31 103 GLY A CA 1
ATOM 803 C C . GLY A 1 103 ? 14.437 3.751 -19.550 1.00 85.31 103 GLY A C 1
ATOM 804 O O . GLY A 1 103 ? 14.831 4.629 -20.317 1.00 85.31 103 GLY A O 1
ATOM 805 N N . SER A 1 104 ? 13.143 3.493 -19.353 1.00 83.62 104 SER A N 1
ATOM 806 C CA . SER A 1 104 ? 12.044 4.217 -19.999 1.00 83.62 104 SER A CA 1
ATOM 807 C C . SER A 1 104 ? 12.031 5.700 -19.644 1.00 83.62 104 SER A C 1
ATOM 809 O O . SER A 1 104 ? 11.908 6.534 -20.536 1.00 83.62 104 SER A O 1
ATOM 811 N N . LEU A 1 105 ? 12.229 6.050 -18.369 1.00 85.81 105 LEU A N 1
ATOM 812 C CA . LEU A 1 105 ? 12.284 7.446 -17.922 1.00 85.81 105 LEU A CA 1
ATOM 813 C C . LEU A 1 105 ? 13.481 8.201 -18.514 1.00 85.81 105 LEU A C 1
ATOM 815 O O . LEU A 1 105 ? 13.328 9.330 -18.976 1.00 85.81 105 LEU A O 1
ATOM 819 N N . ILE A 1 106 ? 14.670 7.586 -18.532 1.00 84.44 106 ILE A N 1
ATOM 820 C CA . ILE A 1 106 ? 15.870 8.191 -19.132 1.00 84.44 106 ILE A CA 1
ATOM 821 C C . ILE A 1 106 ? 15.659 8.403 -20.632 1.00 84.44 106 ILE A C 1
ATOM 823 O O . ILE A 1 106 ? 15.932 9.485 -21.145 1.00 84.44 106 ILE A O 1
ATOM 827 N N . ARG A 1 107 ? 15.143 7.387 -21.333 1.00 85.19 107 ARG A N 1
ATOM 828 C CA . ARG A 1 107 ? 14.888 7.452 -22.775 1.00 85.19 107 ARG A CA 1
ATOM 829 C C . ARG A 1 107 ? 13.828 8.496 -23.115 1.00 85.19 107 ARG A C 1
ATOM 831 O O . ARG A 1 107 ? 14.040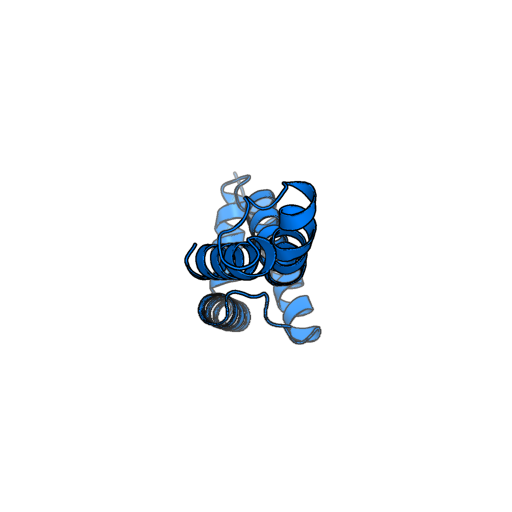 9.290 -24.022 1.00 85.19 107 ARG A O 1
ATOM 838 N N . GLY A 1 108 ? 12.723 8.511 -22.372 1.00 80.12 108 GLY A N 1
ATOM 839 C CA . GLY A 1 108 ? 11.640 9.474 -22.546 1.00 80.12 108 GLY A CA 1
ATOM 840 C C . GLY A 1 108 ? 12.121 10.907 -22.352 1.00 80.12 108 GLY A C 1
ATOM 841 O O . GLY A 1 108 ? 11.823 11.755 -23.178 1.00 80.12 108 GLY A O 1
ATOM 842 N N . ASN A 1 109 ? 12.930 11.173 -21.323 1.00 78.12 109 ASN A N 1
ATOM 843 C CA . ASN A 1 109 ? 13.487 12.509 -21.092 1.00 78.12 109 ASN A CA 1
ATOM 844 C C . ASN A 1 109 ? 14.567 12.907 -22.111 1.00 78.12 109 ASN A C 1
ATOM 846 O O . ASN A 1 109 ? 14.716 14.089 -22.394 1.00 78.12 109 ASN A O 1
ATOM 850 N N . ALA A 1 110 ? 15.330 11.953 -22.653 1.00 76.81 110 ALA A N 1
ATOM 851 C CA . ALA A 1 110 ? 16.359 12.230 -23.659 1.00 76.81 110 ALA A CA 1
ATOM 852 C C . ALA A 1 110 ? 15.788 12.454 -25.072 1.00 76.81 110 ALA A C 1
ATOM 854 O O . ALA A 1 110 ? 16.441 13.091 -25.894 1.00 76.81 110 ALA A O 1
ATOM 855 N N . LEU A 1 111 ? 14.606 11.901 -25.361 1.00 72.50 111 LEU A N 1
ATOM 856 C CA . LEU A 1 111 ? 13.913 12.020 -26.650 1.00 72.50 111 LEU A CA 1
ATOM 857 C C . LEU A 1 111 ? 12.730 12.999 -26.609 1.00 72.50 111 LEU A C 1
ATOM 859 O O . LEU A 1 111 ? 12.090 13.211 -27.639 1.00 72.50 111 LEU A O 1
ATOM 863 N N . ALA A 1 112 ? 12.423 13.565 -25.439 1.00 63.03 112 ALA A N 1
ATOM 864 C CA . ALA A 1 112 ? 11.424 14.614 -25.303 1.00 63.03 112 ALA A CA 1
ATOM 865 C C . ALA A 1 112 ? 11.911 15.881 -26.041 1.00 63.03 112 ALA A C 1
ATOM 867 O O . ALA A 1 112 ? 13.048 16.297 -25.800 1.00 63.03 112 ALA A O 1
ATOM 868 N N . PRO A 1 113 ? 11.103 16.451 -26.956 1.00 55.31 113 PRO A N 1
ATOM 869 C CA . PRO A 1 113 ? 11.456 17.650 -27.715 1.00 55.31 113 PRO A CA 1
ATOM 870 C C . PRO A 1 113 ? 11.544 18.916 -26.853 1.00 55.31 113 PRO A C 1
ATOM 872 O O . PRO A 1 113 ? 10.870 18.978 -25.798 1.00 55.31 113 PRO A O 1
#